Protein AF-A0A2X3J153-F1 (afdb_monomer_lite)

Organism: NCBI:txid158822

pLDDT: mean 70.47, std 13.78, range [22.75, 92.62]

Structure (mmCIF, N/CA/C/O backbone):
data_AF-A0A2X3J153-F1
#
_entry.id   AF-A0A2X3J153-F1
#
loop_
_atom_site.group_PDB
_atom_site.id
_atom_site.type_symbol
_atom_site.label_atom_id
_atom_site.label_alt_id
_atom_site.label_comp_id
_atom_site.label_asym_id
_atom_site.label_entity_id
_atom_site.label_seq_id
_atom_site.pdbx_PDB_ins_code
_atom_site.Cartn_x
_atom_site.Cartn_y
_atom_site.Cartn_z
_atom_site.occupancy
_atom_site.B_iso_or_equiv
_atom_site.auth_seq_id
_atom_site.auth_comp_id
_atom_site.auth_asym_id
_atom_site.auth_atom_id
_atom_site.pdbx_PDB_model_num
ATOM 1 N N . MET A 1 1 ? -9.099 60.347 -32.717 1.00 53.97 1 MET A N 1
ATOM 2 C CA . MET A 1 1 ? -8.992 59.666 -31.404 1.00 53.97 1 MET A CA 1
ATOM 3 C C . MET A 1 1 ? -9.863 58.392 -31.302 1.00 53.97 1 MET A C 1
ATOM 5 O O . MET A 1 1 ? -10.419 58.123 -30.252 1.00 53.97 1 MET A O 1
ATOM 9 N N . LYS A 1 2 ? -10.014 57.592 -32.377 1.00 58.28 2 LYS A N 1
ATOM 10 C CA . LYS A 1 2 ? -10.799 56.326 -32.373 1.00 58.28 2 LYS A CA 1
ATOM 11 C C . LYS A 1 2 ? -9.960 55.080 -32.701 1.00 58.28 2 LYS A C 1
ATOM 13 O O . LYS A 1 2 ? -10.281 53.995 -32.240 1.00 58.28 2 LYS A O 1
ATOM 18 N N . ILE A 1 3 ? -8.868 55.251 -33.446 1.00 57.69 3 ILE A N 1
ATOM 19 C CA . ILE A 1 3 ? -7.961 54.175 -33.882 1.00 57.69 3 ILE A CA 1
ATOM 20 C C . ILE A 1 3 ? -7.131 53.613 -32.716 1.00 57.69 3 ILE A C 1
ATOM 22 O O . ILE A 1 3 ? -7.162 52.416 -32.473 1.00 57.69 3 ILE A O 1
ATOM 26 N N . TRP A 1 4 ? -6.553 54.481 -31.880 1.00 58.75 4 TRP A N 1
ATOM 27 C CA . TRP A 1 4 ? -5.766 54.074 -30.706 1.00 58.75 4 TRP A CA 1
ATOM 28 C C . TRP A 1 4 ? -6.542 53.236 -29.668 1.00 58.75 4 TRP A C 1
ATOM 30 O O . TRP A 1 4 ? -5.961 52.388 -29.005 1.00 58.75 4 TRP A O 1
ATOM 40 N N . GLN A 1 5 ? -7.860 53.428 -29.533 1.00 60.28 5 GLN A N 1
ATOM 41 C CA . GLN A 1 5 ? -8.704 52.636 -28.622 1.00 60.28 5 GLN A CA 1
ATOM 42 C C . GLN A 1 5 ? -8.924 51.200 -29.124 1.00 60.28 5 GLN A C 1
ATOM 44 O O . GLN A 1 5 ? -8.939 50.262 -28.332 1.00 60.28 5 GLN A O 1
ATOM 49 N N . GLN A 1 6 ? -9.057 51.015 -30.439 1.00 64.31 6 GLN A N 1
ATOM 50 C CA . GLN A 1 6 ? -9.267 49.699 -31.052 1.00 64.31 6 GLN A CA 1
ATOM 51 C C . GLN A 1 6 ? -8.027 48.806 -30.924 1.00 64.31 6 GLN A C 1
ATOM 53 O O . GLN A 1 6 ? -8.152 47.611 -30.650 1.00 64.31 6 GLN A O 1
ATOM 58 N N . ASP A 1 7 ? -6.835 49.388 -31.055 1.00 68.75 7 ASP A N 1
ATOM 59 C CA . ASP A 1 7 ? -5.576 48.649 -30.933 1.00 68.75 7 ASP A CA 1
ATOM 60 C C . ASP A 1 7 ? -5.304 48.211 -29.490 1.00 68.75 7 ASP A C 1
ATOM 62 O O . ASP A 1 7 ? -4.897 47.073 -29.253 1.00 68.75 7 ASP A O 1
ATOM 66 N N . VAL A 1 8 ? -5.638 49.055 -28.507 1.00 70.94 8 VAL A N 1
ATOM 67 C CA . VAL A 1 8 ? -5.540 48.708 -27.081 1.00 70.94 8 VAL A CA 1
ATOM 68 C C . VAL A 1 8 ? -6.520 47.586 -26.715 1.00 70.94 8 VAL A C 1
ATOM 70 O O . VAL A 1 8 ? -6.134 46.638 -26.033 1.00 70.94 8 VAL A O 1
ATOM 73 N N . ILE A 1 9 ? -7.761 47.621 -27.216 1.00 71.50 9 ILE A N 1
ATOM 74 C CA . ILE A 1 9 ? -8.751 46.554 -26.978 1.00 71.50 9 ILE A CA 1
ATOM 75 C C . ILE A 1 9 ? -8.294 45.225 -27.597 1.00 71.50 9 ILE A C 1
ATOM 77 O O . ILE A 1 9 ? -8.367 44.185 -26.936 1.00 71.50 9 ILE A O 1
ATOM 81 N N . LYS A 1 10 ? -7.776 45.242 -28.834 1.00 70.00 10 LYS A N 1
ATOM 82 C CA . LYS A 1 10 ? -7.218 44.044 -29.487 1.00 70.00 10 LYS A CA 1
ATOM 83 C C . LYS A 1 10 ? -6.023 43.486 -28.721 1.00 70.00 10 LYS A C 1
ATOM 85 O O . LYS A 1 10 ? -5.946 42.272 -28.538 1.00 70.00 10 LYS A O 1
ATOM 90 N N . LEU A 1 11 ? -5.135 44.355 -28.237 1.00 67.81 11 LEU A N 1
ATOM 91 C CA . LEU A 1 11 ? -3.981 43.962 -27.435 1.00 67.81 11 LEU A CA 1
ATOM 92 C C . LEU A 1 11 ? -4.422 43.315 -26.116 1.00 67.81 11 LEU A C 1
ATOM 94 O O . LEU A 1 11 ? -3.970 42.220 -25.797 1.00 67.81 11 LEU A O 1
ATOM 98 N N . ILE A 1 12 ? -5.367 43.920 -25.391 1.00 68.31 12 ILE A N 1
ATOM 99 C CA . ILE A 1 12 ? -5.912 43.363 -24.142 1.00 68.31 12 ILE A CA 1
ATOM 100 C C . ILE A 1 12 ? -6.578 42.003 -24.393 1.00 68.31 12 ILE A C 1
ATOM 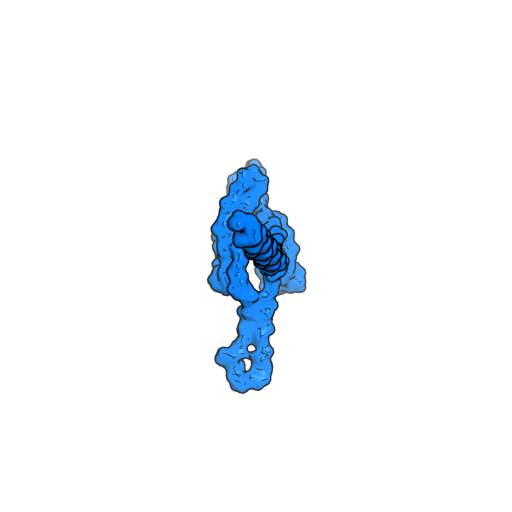102 O O . ILE A 1 12 ? -6.363 41.055 -23.636 1.00 68.31 12 ILE A O 1
ATOM 106 N N . TYR A 1 13 ? -7.360 41.876 -25.466 1.00 69.75 13 TYR A N 1
ATOM 107 C CA . TYR A 1 13 ? -8.052 40.635 -25.811 1.00 69.75 13 TYR A CA 1
ATOM 108 C C . TYR A 1 13 ? -7.076 39.516 -26.211 1.00 69.75 13 TYR A C 1
ATOM 110 O O . TYR A 1 13 ? -7.240 38.365 -25.798 1.00 69.75 13 TYR A O 1
ATOM 118 N N . PHE A 1 14 ? -6.019 39.851 -26.954 1.00 71.56 14 PHE A N 1
ATOM 119 C CA . PHE A 1 14 ? -4.962 38.916 -27.339 1.00 71.56 14 PHE A CA 1
ATOM 120 C C . PHE A 1 14 ? -4.134 38.459 -26.131 1.00 71.56 14 PHE A C 1
ATOM 122 O O . PHE A 1 14 ? -3.872 37.265 -25.980 1.00 71.56 14 PHE A O 1
ATOM 129 N N . THR A 1 15 ? -3.800 39.377 -25.222 1.00 68.94 15 THR A N 1
ATOM 130 C CA . THR A 1 15 ? -3.093 39.066 -23.972 1.00 68.94 15 THR A CA 1
ATOM 131 C C . THR A 1 15 ? -3.948 38.191 -23.051 1.00 68.94 15 THR A C 1
ATOM 133 O O . THR A 1 15 ? -3.458 37.189 -22.536 1.00 68.94 15 THR A O 1
ATOM 136 N N . ARG A 1 16 ? -5.254 38.471 -22.923 1.00 74.62 16 ARG A N 1
ATOM 137 C CA . ARG A 1 16 ? -6.197 37.627 -22.166 1.00 74.62 16 ARG A CA 1
ATOM 138 C C . ARG A 1 16 ? -6.330 36.217 -22.742 1.00 74.62 16 ARG A C 1
ATOM 140 O O . ARG A 1 16 ? -6.313 35.256 -21.979 1.00 74.62 16 ARG A O 1
ATOM 147 N N . LYS A 1 17 ? -6.408 36.074 -24.071 1.00 75.38 17 LYS A N 1
ATOM 148 C CA . LYS A 1 17 ? -6.443 34.759 -24.736 1.00 75.38 17 LYS A CA 1
ATOM 149 C C . LYS A 1 17 ? -5.170 33.950 -24.492 1.00 75.38 17 LYS A C 1
ATOM 151 O O . LYS A 1 17 ? -5.261 32.757 -24.226 1.00 75.38 17 LYS A O 1
ATOM 156 N N . LYS A 1 18 ? -4.000 34.593 -24.543 1.00 77.06 18 LYS A N 1
ATOM 157 C CA . LYS A 1 18 ? -2.715 33.938 -24.254 1.00 77.06 18 LYS A CA 1
ATOM 158 C C . LYS A 1 18 ? -2.607 33.480 -22.802 1.00 77.06 18 LYS A C 1
ATOM 160 O O . LYS A 1 18 ? -2.158 32.365 -22.562 1.00 77.06 18 LYS A O 1
ATOM 165 N N . ILE A 1 19 ? -3.054 34.305 -21.853 1.00 81.38 19 ILE A N 1
ATOM 166 C CA . ILE A 1 19 ? -3.085 33.941 -20.429 1.00 81.38 19 ILE A CA 1
ATOM 167 C C . ILE A 1 19 ? -4.034 32.759 -20.198 1.00 81.38 19 ILE A C 1
ATOM 169 O O . ILE A 1 19 ? -3.659 31.809 -19.520 1.00 81.38 19 ILE A O 1
ATOM 173 N N . ALA A 1 20 ? -5.224 32.773 -20.808 1.00 82.31 20 ALA A N 1
ATOM 174 C CA . ALA A 1 20 ? -6.187 31.679 -20.688 1.00 82.31 20 ALA A CA 1
ATOM 175 C C . ALA A 1 20 ? -5.651 30.359 -21.272 1.00 82.31 20 ALA A C 1
ATOM 177 O O . ALA A 1 20 ? -5.766 29.320 -20.632 1.00 82.31 20 ALA A O 1
ATOM 178 N N . LEU A 1 21 ? -5.017 30.404 -22.451 1.00 83.00 21 LEU A N 1
ATOM 179 C CA . LEU A 1 21 ? -4.371 29.239 -23.069 1.00 83.00 21 LEU A CA 1
ATOM 180 C C . LEU A 1 21 ? -3.215 28.700 -22.218 1.00 83.00 21 LEU A C 1
ATOM 182 O O . LEU A 1 21 ? -3.111 27.492 -22.036 1.00 83.00 21 LEU A O 1
ATOM 186 N N . SER A 1 22 ? -2.381 29.589 -21.671 1.00 83.50 22 SER A N 1
ATOM 187 C CA . SER A 1 22 ? -1.287 29.224 -20.764 1.00 83.50 22 SER A CA 1
ATOM 188 C C . SER A 1 22 ? -1.811 28.526 -19.506 1.00 83.50 22 SER A C 1
ATOM 190 O O . SER A 1 22 ? -1.366 27.429 -19.178 1.00 83.50 22 SER A O 1
ATOM 192 N N . ALA A 1 23 ? -2.823 29.100 -18.847 1.00 83.44 23 ALA A N 1
ATOM 193 C CA . ALA A 1 23 ? -3.436 28.513 -17.657 1.00 83.44 23 ALA A CA 1
ATOM 194 C C . ALA A 1 23 ? -4.065 27.135 -17.935 1.00 83.44 23 ALA A C 1
ATOM 196 O O . ALA A 1 23 ? -3.922 26.219 -17.125 1.00 83.44 23 ALA A O 1
ATOM 197 N N . LEU A 1 24 ? -4.709 26.962 -19.096 1.00 84.38 24 LEU A N 1
ATOM 198 C CA . LEU A 1 24 ? -5.270 25.673 -19.509 1.00 84.38 24 LEU A CA 1
ATOM 199 C C . LEU A 1 24 ? -4.176 24.616 -19.727 1.00 84.38 24 LEU A C 1
ATOM 201 O O . LEU A 1 24 ? -4.355 23.457 -19.361 1.00 84.38 24 LEU A O 1
ATOM 205 N N . LEU A 1 25 ? -3.036 25.023 -20.297 1.00 83.94 25 LEU A N 1
ATOM 206 C CA . LEU A 1 25 ? -1.894 24.141 -20.531 1.00 83.94 25 LEU A CA 1
ATOM 207 C C . LEU A 1 25 ? -1.247 23.695 -19.210 1.00 83.94 25 LEU A C 1
ATOM 209 O O . LEU A 1 25 ? -0.909 22.525 -19.070 1.00 83.94 25 LEU A O 1
ATOM 213 N N . PHE A 1 26 ? -1.137 24.590 -18.222 1.00 79.75 26 PHE A N 1
ATOM 214 C CA . PHE A 1 26 ? -0.629 24.245 -16.888 1.00 79.75 26 PHE A CA 1
ATOM 215 C C . PHE A 1 26 ? -1.541 23.261 -16.142 1.00 79.75 26 PHE A C 1
ATOM 217 O O . PHE A 1 26 ? -1.044 22.328 -15.513 1.00 79.75 26 PHE A O 1
ATOM 224 N N . LEU A 1 27 ? -2.866 23.407 -16.254 1.00 81.38 27 LEU A N 1
ATOM 225 C CA . LEU A 1 27 ? -3.829 22.472 -15.656 1.00 81.38 27 LEU A CA 1
ATOM 226 C C . LEU A 1 27 ? -3.768 21.066 -16.276 1.00 81.38 27 LEU A C 1
ATOM 228 O O . LEU A 1 27 ? -4.064 20.086 -15.597 1.00 81.38 27 LEU A O 1
ATOM 232 N N . ALA A 1 28 ? -3.355 20.946 -17.540 1.00 78.00 28 ALA A N 1
ATOM 233 C CA . ALA A 1 28 ? -3.227 19.656 -18.217 1.00 78.00 28 ALA A CA 1
ATOM 234 C C . ALA A 1 28 ? -2.007 18.833 -17.758 1.00 78.00 28 ALA A C 1
ATOM 236 O O . ALA A 1 28 ? -1.952 17.634 -18.023 1.00 78.00 28 ALA A O 1
ATOM 237 N N . ILE A 1 29 ? -1.037 19.459 -17.081 1.00 80.44 29 ILE A N 1
ATOM 238 C CA . ILE A 1 29 ? 0.221 18.820 -16.654 1.00 80.44 29 ILE A CA 1
ATOM 239 C C . ILE A 1 29 ? 0.146 18.357 -15.188 1.00 80.44 29 ILE A C 1
ATOM 241 O O . ILE A 1 29 ? 1.075 17.721 -14.693 1.00 80.44 29 ILE A O 1
ATOM 245 N N . VAL A 1 30 ? -0.952 18.632 -14.474 1.00 74.50 30 VAL A N 1
ATOM 246 C CA . VAL A 1 30 ? -1.056 18.254 -13.060 1.00 74.50 30 VAL A CA 1
ATOM 247 C C . VAL A 1 30 ? -1.022 16.723 -12.940 1.00 74.50 30 VAL A C 1
ATOM 249 O O . VAL A 1 30 ? -1.878 16.044 -13.519 1.00 74.50 30 VAL A O 1
ATOM 252 N N . PRO A 1 31 ? -0.043 16.153 -12.214 1.00 72.19 31 PRO A N 1
ATOM 253 C CA . PRO A 1 31 ? 0.036 14.714 -12.027 1.00 72.19 31 PRO A CA 1
ATOM 254 C C . PRO A 1 31 ? -1.208 14.224 -11.282 1.00 72.19 31 PRO A C 1
ATOM 256 O O . PRO A 1 31 ? -1.627 14.810 -10.284 1.00 72.19 31 PRO A O 1
ATOM 259 N N . LYS A 1 32 ? -1.801 13.128 -11.763 1.00 66.69 32 LYS A N 1
ATOM 260 C CA . LYS A 1 32 ? -2.869 12.437 -11.037 1.00 66.69 32 LYS A CA 1
ATOM 261 C C . LYS A 1 32 ? -2.235 11.676 -9.875 1.00 66.69 32 LYS A C 1
ATOM 263 O O . LYS A 1 32 ? -1.436 10.771 -10.105 1.00 66.69 32 LYS A O 1
ATOM 268 N N . ALA A 1 33 ? -2.576 12.046 -8.644 1.00 64.31 33 ALA A N 1
ATOM 269 C CA . ALA A 1 33 ? -2.256 11.236 -7.478 1.00 64.31 33 ALA A CA 1
ATOM 270 C C . ALA A 1 33 ? -3.225 10.045 -7.444 1.00 64.31 33 ALA A C 1
ATOM 272 O O . ALA A 1 33 ? -4.418 10.221 -7.200 1.00 64.31 33 ALA A O 1
ATOM 273 N N . ASN A 1 34 ? -2.725 8.845 -7.741 1.00 65.00 34 ASN A N 1
ATOM 274 C CA . ASN A 1 34 ? -3.463 7.611 -7.491 1.00 65.00 34 ASN A CA 1
ATOM 275 C C . ASN A 1 34 ? -3.212 7.210 -6.035 1.00 65.00 34 ASN A C 1
ATOM 277 O O . ASN A 1 34 ? -2.059 7.087 -5.621 1.00 65.00 34 ASN A O 1
ATOM 281 N N . SER A 1 35 ? -4.286 7.038 -5.269 1.00 65.38 35 SER A N 1
ATOM 282 C CA . SER A 1 35 ? -4.235 6.477 -3.921 1.00 65.38 35 SER A CA 1
ATOM 283 C C . SER A 1 35 ? -4.747 5.044 -3.986 1.00 65.38 35 SER A C 1
ATOM 285 O O . SER A 1 35 ? -5.804 4.788 -4.565 1.00 65.38 35 SER A O 1
ATOM 287 N N . ALA A 1 36 ? -3.971 4.117 -3.434 1.00 69.50 36 ALA A N 1
ATOM 288 C CA . ALA A 1 36 ? -4.377 2.735 -3.255 1.00 69.50 36 ALA A CA 1
ATOM 289 C C . ALA A 1 36 ? -4.957 2.572 -1.849 1.00 69.50 36 ALA A C 1
ATOM 291 O O . ALA A 1 36 ? -4.349 3.008 -0.874 1.00 69.50 36 ALA A O 1
ATOM 292 N N . THR A 1 37 ? -6.121 1.936 -1.745 1.00 69.94 37 THR A N 1
ATOM 293 C CA . THR A 1 37 ? -6.754 1.626 -0.458 1.00 69.94 37 THR A CA 1
ATOM 294 C C . THR A 1 37 ? -6.552 0.152 -0.142 1.00 69.94 37 THR A C 1
ATOM 296 O O . THR A 1 37 ? -6.786 -0.700 -0.999 1.00 69.94 37 THR A O 1
ATOM 299 N N . VAL A 1 38 ? -6.109 -0.138 1.081 1.00 74.75 38 VAL A N 1
A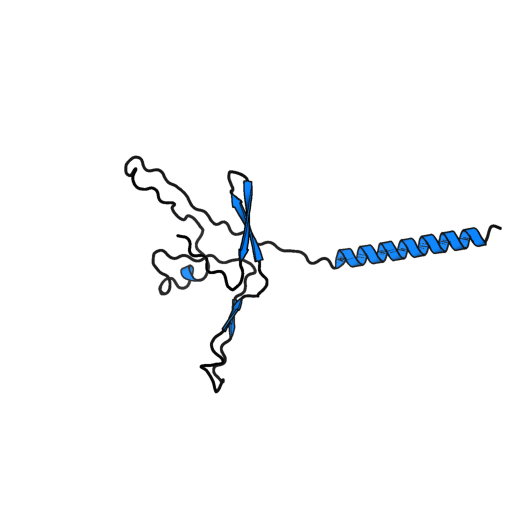TOM 300 C CA . VAL A 1 38 ? -5.976 -1.496 1.615 1.00 74.75 38 VAL A CA 1
ATOM 301 C C . VAL A 1 38 ? -6.718 -1.544 2.942 1.00 74.75 38 VAL A C 1
ATOM 303 O O . VAL A 1 38 ? -6.441 -0.739 3.829 1.00 74.75 38 VAL A O 1
ATOM 306 N N . ASP A 1 39 ? -7.652 -2.482 3.068 1.00 76.12 39 ASP A N 1
ATOM 307 C CA . ASP A 1 39 ? -8.430 -2.661 4.291 1.00 76.12 39 ASP A CA 1
ATOM 308 C C . ASP A 1 39 ? -7.636 -3.518 5.284 1.00 76.12 39 ASP A C 1
ATOM 310 O O . ASP A 1 39 ? -7.422 -4.711 5.062 1.00 76.12 39 ASP A O 1
ATOM 314 N N . VAL A 1 40 ? -7.195 -2.901 6.382 1.00 79.38 40 VAL A N 1
ATOM 315 C CA . VAL A 1 40 ? -6.574 -3.583 7.526 1.00 79.38 40 VAL A CA 1
ATOM 316 C C . VAL A 1 40 ? -7.607 -3.640 8.641 1.00 79.38 40 VAL A C 1
ATOM 318 O O . VAL A 1 40 ? -8.054 -2.601 9.129 1.00 79.38 40 VAL A O 1
ATOM 321 N N . THR A 1 41 ? -8.025 -4.845 9.020 1.00 78.75 41 THR A N 1
ATOM 322 C CA . THR A 1 41 ? -9.156 -5.047 9.928 1.00 78.75 41 THR A CA 1
ATOM 323 C C . THR A 1 41 ? -8.785 -5.931 11.107 1.00 78.75 41 THR A C 1
ATOM 325 O O . THR A 1 41 ? -8.071 -6.930 10.990 1.00 78.75 41 THR A O 1
ATOM 328 N N . THR A 1 42 ? -9.321 -5.572 12.267 1.00 79.25 42 THR A N 1
ATOM 329 C CA . THR A 1 42 ? -9.265 -6.385 13.477 1.00 79.25 42 THR A CA 1
ATOM 330 C C . THR A 1 42 ? -10.648 -6.425 14.115 1.00 79.25 42 THR A C 1
ATOM 332 O O . THR A 1 42 ? -11.447 -5.495 13.974 1.00 79.25 42 THR A O 1
ATOM 335 N N . GLU A 1 43 ? -10.959 -7.520 14.798 1.00 79.44 43 GLU A N 1
ATOM 336 C CA . GLU A 1 43 ? -12.222 -7.696 15.505 1.00 79.44 43 GLU A CA 1
ATOM 337 C C . GLU A 1 43 ? -11.963 -8.049 16.969 1.00 79.44 43 GLU A C 1
ATOM 339 O O . GLU A 1 43 ? -11.145 -8.910 17.287 1.00 79.44 43 GLU A O 1
ATOM 344 N N . PHE A 1 44 ? -12.680 -7.386 17.874 1.00 81.00 44 PHE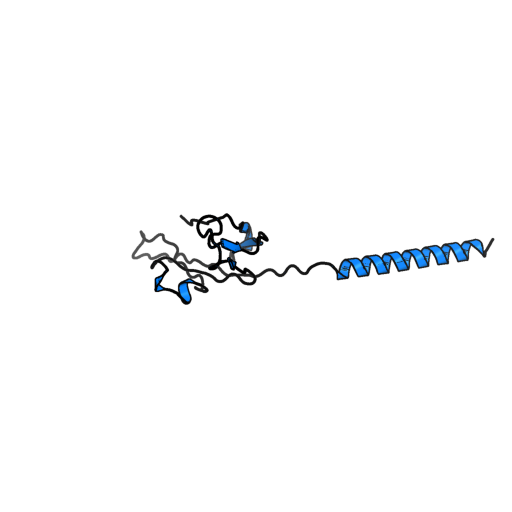 A N 1
ATOM 345 C CA . PHE A 1 44 ? -12.727 -7.774 19.277 1.00 81.00 44 PHE A CA 1
ATOM 346 C C . PHE A 1 44 ? -13.982 -8.605 19.528 1.00 81.00 44 PHE A C 1
ATOM 348 O O . PHE A 1 44 ? -15.098 -8.088 19.442 1.00 81.00 44 PHE A O 1
ATOM 355 N N . ILE A 1 45 ? -13.797 -9.881 19.859 1.00 76.38 45 ILE A N 1
ATOM 356 C CA . ILE A 1 45 ? -14.897 -10.804 20.144 1.00 76.38 45 ILE A CA 1
ATOM 357 C C . ILE A 1 45 ? -14.939 -11.039 21.653 1.00 76.38 45 ILE A C 1
ATOM 359 O O . ILE A 1 45 ? -14.148 -11.813 22.192 1.00 76.38 45 ILE A O 1
ATOM 363 N N . ALA A 1 46 ? -15.867 -10.365 22.333 1.00 75.81 46 ALA A N 1
ATOM 364 C CA . ALA A 1 46 ? -16.106 -10.584 23.754 1.00 75.81 46 ALA A CA 1
ATOM 365 C C . ALA A 1 46 ? -16.745 -11.964 23.971 1.00 75.81 46 ALA A C 1
ATOM 367 O O . ALA A 1 46 ? -17.851 -12.223 23.496 1.00 75.81 46 ALA A O 1
ATOM 368 N N . ASP A 1 47 ? -16.067 -12.833 24.717 1.00 79.06 47 ASP A N 1
ATOM 369 C CA . ASP A 1 47 ? -16.580 -14.149 25.092 1.00 79.06 47 ASP A CA 1
ATOM 370 C C . ASP A 1 47 ? -16.886 -14.176 26.595 1.00 79.06 47 ASP A C 1
ATOM 372 O O . ASP A 1 47 ? -15.989 -14.111 27.434 1.00 79.06 47 ASP A O 1
ATOM 376 N N . LEU A 1 48 ? -18.171 -14.291 26.945 1.00 81.25 48 LEU A N 1
ATOM 377 C CA . LEU A 1 48 ? -18.619 -14.368 28.340 1.00 81.25 48 LEU A CA 1
ATOM 378 C C . LEU A 1 48 ? -18.141 -15.645 29.047 1.00 81.25 48 LEU A C 1
ATOM 380 O O . LEU A 1 48 ? -18.069 -15.662 30.275 1.00 81.25 48 LEU A O 1
ATOM 384 N N . GLN A 1 49 ? -17.809 -16.704 28.300 1.00 86.25 49 GLN A N 1
ATOM 385 C CA . GLN A 1 49 ? -17.210 -17.918 28.858 1.00 86.25 49 GLN A CA 1
ATOM 386 C C . GLN A 1 49 ? -15.695 -17.788 29.041 1.00 86.25 49 GLN A C 1
ATOM 388 O O . GLN A 1 49 ? -15.106 -18.526 29.831 1.00 86.25 49 GLN A O 1
ATOM 393 N N . GLN A 1 50 ? -15.065 -16.830 28.358 1.00 82.12 50 GLN A N 1
ATOM 394 C CA . GLN A 1 50 ? -13.640 -16.527 28.469 1.00 82.12 50 GLN A CA 1
ATOM 395 C C . GLN A 1 50 ? -13.424 -15.025 28.715 1.00 82.12 50 GLN A C 1
ATOM 397 O O . GLN A 1 50 ? -12.770 -14.360 27.916 1.00 82.12 50 GLN A O 1
ATOM 402 N N . PRO A 1 51 ? -13.902 -14.468 29.846 1.00 78.88 51 PRO A N 1
ATOM 403 C CA . PRO A 1 51 ? -13.846 -13.026 30.116 1.00 78.88 51 PRO A CA 1
ATOM 404 C C . PRO A 1 51 ? -12.417 -12.475 30.258 1.00 78.88 51 PRO A C 1
ATOM 406 O O . PRO A 1 51 ? -12.210 -11.268 30.272 1.00 78.88 51 PRO A O 1
ATOM 409 N N . GLN A 1 52 ? -11.424 -13.359 30.377 1.00 83.94 52 GLN A N 1
ATOM 410 C CA . GLN A 1 52 ? -10.000 -13.014 30.401 1.00 83.94 52 GLN A CA 1
ATOM 411 C C . GLN A 1 52 ? -9.418 -12.816 28.987 1.00 83.94 52 GLN A C 1
ATOM 413 O O . GLN A 1 52 ? -8.293 -12.344 28.841 1.00 83.94 52 GLN A O 1
ATOM 418 N N . LYS A 1 53 ? -10.149 -13.207 27.935 1.00 78.31 53 LYS A N 1
ATOM 419 C CA . LYS A 1 53 ? -9.691 -13.161 26.545 1.00 78.31 53 LYS A CA 1
ATOM 420 C C . LYS A 1 53 ? -9.942 -11.774 25.955 1.00 78.31 53 LYS A C 1
ATOM 422 O O . LYS A 1 53 ? -10.894 -11.558 25.215 1.00 78.31 53 LYS A O 1
ATOM 427 N N . ASN A 1 54 ? -9.047 -10.847 26.281 1.00 76.25 54 ASN A N 1
ATOM 428 C CA . ASN A 1 54 ? -9.105 -9.454 25.839 1.00 76.25 54 ASN A CA 1
ATOM 429 C C . ASN A 1 54 ? -8.178 -9.185 24.644 1.00 76.25 54 ASN A C 1
ATOM 431 O O . ASN A 1 54 ? -7.381 -8.252 24.674 1.00 76.25 54 ASN A O 1
ATOM 435 N N . ASN A 1 55 ? -8.272 -10.008 23.597 1.00 77.00 55 ASN A N 1
ATOM 436 C CA . ASN A 1 55 ? -7.381 -9.912 22.441 1.00 77.00 55 ASN A CA 1
ATOM 437 C C . ASN A 1 55 ? -8.165 -9.545 21.180 1.00 77.00 55 ASN A C 1
ATOM 439 O O . ASN A 1 55 ? -9.243 -10.084 20.930 1.00 77.00 55 ASN A O 1
ATOM 443 N N . PHE A 1 56 ? -7.588 -8.669 20.361 1.00 80.25 56 PHE A N 1
ATOM 444 C CA . PHE A 1 56 ? -8.076 -8.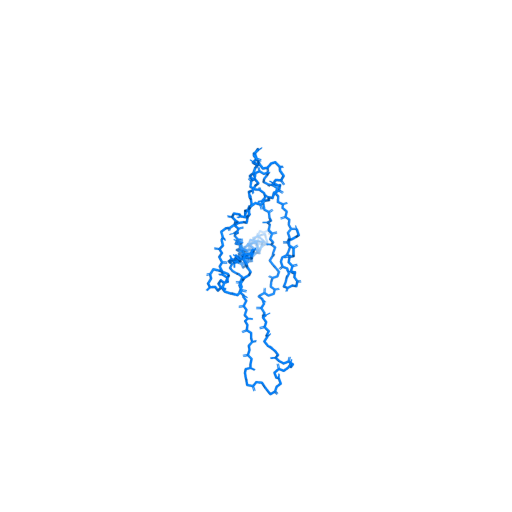417 19.010 1.00 80.25 56 PHE A CA 1
ATOM 445 C C . PHE A 1 56 ? -7.662 -9.571 18.093 1.00 80.25 56 PHE A C 1
ATOM 447 O O . PHE A 1 56 ? -6.504 -9.988 18.082 1.00 80.25 56 PHE A O 1
ATOM 454 N N . VAL A 1 57 ? -8.614 -10.091 17.323 1.00 80.81 57 VAL A N 1
ATOM 455 C CA . VAL A 1 57 ? -8.372 -11.081 16.276 1.00 80.81 57 VAL A CA 1
ATOM 456 C C . VAL A 1 57 ? -8.131 -10.330 14.977 1.00 80.81 57 VAL A C 1
ATOM 458 O O . VAL A 1 57 ? -8.958 -9.523 14.553 1.00 80.81 57 VAL A O 1
ATOM 461 N N . ASN A 1 58 ? -6.991 -10.579 14.342 1.00 77.12 58 ASN A N 1
ATOM 462 C CA . ASN A 1 58 ? -6.719 -10.039 13.021 1.00 77.12 58 ASN A CA 1
ATOM 463 C C . ASN A 1 58 ? -7.661 -10.682 11.990 1.00 77.12 58 ASN A C 1
ATOM 465 O O . ASN A 1 58 ? -7.690 -11.904 11.855 1.00 77.12 58 ASN A O 1
ATOM 469 N N . THR A 1 59 ? -8.417 -9.857 11.270 1.00 80.81 59 THR A N 1
ATOM 470 C CA . THR A 1 59 ? -9.319 -10.279 10.187 1.00 80.81 59 THR A CA 1
ATOM 471 C C . THR A 1 59 ? -8.880 -9.734 8.827 1.00 80.81 59 THR A C 1
ATOM 473 O O . THR A 1 59 ? -9.596 -9.889 7.840 1.00 80.81 59 THR A O 1
ATOM 476 N N . THR A 1 60 ? -7.698 -9.115 8.770 1.00 83.12 60 THR A N 1
ATOM 477 C CA . THR A 1 60 ? -7.114 -8.545 7.558 1.00 83.12 60 THR A CA 1
ATOM 478 C C . THR A 1 60 ? -6.925 -9.639 6.503 1.00 83.12 60 THR A C 1
ATOM 480 O O . THR A 1 60 ? -6.304 -10.665 6.802 1.00 83.12 60 THR A O 1
ATOM 483 N N . PRO A 1 61 ? -7.408 -9.448 5.262 1.00 81.56 61 PRO A N 1
ATOM 484 C CA . PRO A 1 61 ? -7.169 -10.392 4.178 1.00 81.56 61 PRO A CA 1
ATOM 485 C C . PRO A 1 61 ? -5.668 -10.586 3.919 1.00 81.56 61 PRO A C 1
ATOM 487 O O . PRO A 1 61 ? -4.963 -9.659 3.515 1.00 81.56 61 PRO A O 1
ATOM 490 N N . VAL A 1 62 ? -5.170 -11.805 4.138 1.00 82.44 62 VAL A N 1
ATOM 491 C CA . VAL A 1 62 ? -3.752 -12.135 3.935 1.00 82.44 62 VAL A CA 1
ATOM 492 C C . VAL A 1 62 ? -3.432 -12.135 2.437 1.00 82.44 62 VAL A C 1
ATOM 494 O O . VAL A 1 62 ? -4.166 -12.713 1.634 1.00 82.44 62 VAL A O 1
ATOM 497 N N . SER A 1 63 ? -2.342 -11.478 2.042 1.00 85.44 63 SER A N 1
ATOM 498 C CA . SER A 1 63 ? -1.892 -11.390 0.644 1.00 85.44 63 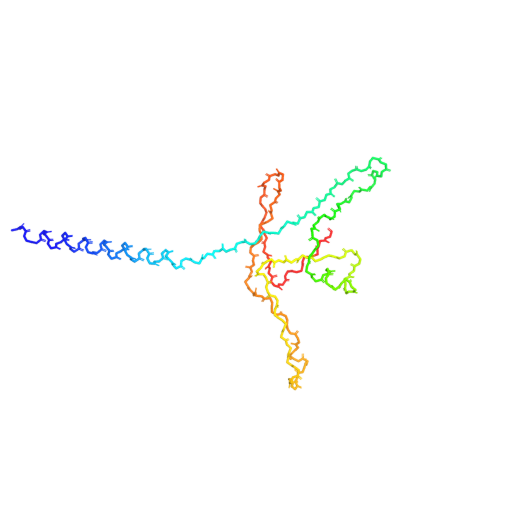SER A CA 1
ATOM 499 C C . SER A 1 63 ? -0.374 -11.193 0.546 1.00 85.44 63 SER A C 1
ATOM 501 O O . SER A 1 63 ? 0.294 -10.893 1.531 1.00 85.44 63 SER A O 1
ATOM 503 N N . GLY A 1 64 ? 0.216 -11.360 -0.639 1.00 83.88 64 GLY A N 1
ATOM 504 C CA . GLY A 1 64 ? 1.655 -11.156 -0.836 1.00 83.88 64 GLY A CA 1
ATOM 505 C C . GLY A 1 64 ? 2.521 -12.291 -0.271 1.00 83.88 64 GLY A C 1
ATOM 506 O O . GLY A 1 64 ? 2.155 -13.459 -0.347 1.00 83.88 64 GLY A O 1
ATOM 507 N N . PHE A 1 65 ? 3.690 -11.946 0.278 1.00 84.62 65 PHE A N 1
ATOM 508 C CA . PHE A 1 65 ? 4.787 -12.887 0.544 1.00 84.62 65 PHE A CA 1
ATOM 509 C C . PHE A 1 65 ? 4.407 -14.123 1.378 1.00 84.62 65 PHE A C 1
ATOM 511 O O . PHE A 1 65 ? 4.719 -15.240 0.977 1.00 84.62 65 PHE A O 1
ATOM 518 N N . CYS A 1 66 ? 3.721 -13.955 2.507 1.00 84.81 66 CYS A N 1
ATOM 519 C CA . CYS A 1 66 ? 3.379 -15.065 3.395 1.00 84.81 66 CYS A CA 1
ATOM 520 C C . CYS A 1 66 ? 2.275 -15.977 2.849 1.00 84.81 66 CYS A C 1
ATOM 522 O O . CYS A 1 66 ? 2.126 -17.081 3.360 1.00 84.81 66 CYS A O 1
ATOM 524 N N . VAL A 1 67 ? 1.533 -15.567 1.811 1.00 87.38 67 VAL A N 1
ATOM 525 C CA . VAL A 1 67 ? 0.600 -16.467 1.106 1.00 87.38 67 VAL A CA 1
ATOM 526 C C . VAL A 1 67 ? 1.369 -17.428 0.206 1.00 87.38 67 VAL A C 1
ATOM 528 O O . VAL A 1 67 ? 1.115 -18.630 0.227 1.00 87.38 67 VAL A O 1
ATOM 531 N N . ASP A 1 68 ? 2.335 -16.904 -0.548 1.00 86.69 68 ASP A N 1
ATOM 532 C CA . ASP A 1 68 ? 3.088 -17.686 -1.532 1.00 86.69 68 ASP A CA 1
ATOM 533 C C . ASP A 1 68 ? 4.225 -18.494 -0.890 1.00 86.69 68 ASP A C 1
ATOM 535 O O . ASP A 1 68 ? 4.596 -19.564 -1.375 1.00 86.69 68 ASP A O 1
ATOM 539 N N . PHE A 1 69 ? 4.778 -17.997 0.219 1.00 87.06 69 PHE A N 1
ATOM 540 C CA . PHE A 1 69 ? 5.965 -18.549 0.860 1.00 87.06 69 PHE A CA 1
ATOM 541 C C . PHE A 1 69 ? 5.788 -18.783 2.365 1.00 87.06 69 PHE A C 1
ATOM 543 O O . PHE A 1 69 ? 6.634 -18.408 3.178 1.00 87.06 69 PHE A O 1
ATOM 550 N N . LEU A 1 70 ? 4.697 -19.460 2.726 1.00 87.25 70 LEU A N 1
ATOM 551 C CA . LEU A 1 70 ? 4.293 -19.734 4.111 1.00 87.25 70 LEU A CA 1
ATOM 552 C C . LEU A 1 70 ? 5.419 -20.314 4.991 1.00 87.25 70 LEU A C 1
ATOM 554 O O . LEU A 1 70 ? 5.529 -19.969 6.161 1.00 87.25 70 LEU A O 1
ATOM 558 N N . THR A 1 71 ? 6.296 -21.154 4.427 1.00 92.62 71 THR A N 1
ATOM 559 C CA . THR A 1 71 ? 7.417 -21.801 5.139 1.00 92.62 71 THR A CA 1
ATOM 560 C C . THR A 1 71 ? 8.452 -20.814 5.695 1.00 92.62 71 THR A C 1
ATOM 562 O O . THR A 1 71 ? 9.209 -21.175 6.595 1.00 92.62 71 THR A O 1
ATOM 565 N N . PHE A 1 72 ? 8.525 -19.591 5.161 1.00 86.69 72 PHE A N 1
ATOM 566 C CA . PHE A 1 72 ? 9.456 -18.562 5.639 1.00 86.69 72 PHE A CA 1
ATOM 567 C C . PHE A 1 72 ? 8.823 -17.577 6.628 1.00 86.69 72 PHE A C 1
ATOM 569 O O . PHE A 1 72 ? 9.551 -16.749 7.171 1.00 86.69 72 PHE A O 1
ATOM 576 N N . CYS A 1 73 ? 7.514 -17.664 6.870 1.00 83.06 73 CYS A N 1
ATOM 577 C CA . CYS A 1 73 ? 6.814 -16.806 7.822 1.00 83.06 73 CYS A CA 1
ATOM 578 C C . CYS A 1 73 ? 6.578 -17.544 9.145 1.00 83.06 73 CYS A C 1
ATOM 580 O O . CYS A 1 73 ? 6.460 -18.773 9.183 1.00 83.06 73 CYS A O 1
ATOM 582 N N . ARG A 1 74 ? 6.520 -16.797 10.252 1.00 88.62 74 ARG A N 1
ATOM 583 C CA . ARG A 1 74 ? 6.107 -17.364 11.545 1.00 88.62 74 ARG A CA 1
ATOM 584 C C . ARG A 1 74 ? 4.605 -17.651 11.552 1.00 88.62 74 ARG A C 1
ATOM 586 O O . ARG A 1 74 ? 3.846 -17.061 10.792 1.00 88.62 74 ARG A O 1
ATOM 593 N N . SER A 1 75 ? 4.163 -18.542 12.439 1.00 82.31 75 SER A N 1
ATOM 594 C CA . SER A 1 75 ? 2.753 -18.953 12.529 1.00 82.31 75 SER A CA 1
ATOM 595 C C . SER A 1 75 ? 1.784 -17.811 12.872 1.00 82.31 75 SER A C 1
ATOM 597 O O . SER A 1 75 ? 0.592 -17.927 12.610 1.00 82.31 75 SER A O 1
ATOM 599 N N . ASP A 1 76 ? 2.282 -16.741 13.487 1.00 82.06 76 ASP A N 1
ATOM 600 C CA . ASP A 1 76 ? 1.564 -15.527 13.886 1.00 82.06 76 ASP A CA 1
ATOM 601 C C . ASP A 1 76 ? 1.854 -14.321 12.970 1.00 82.06 76 ASP A C 1
ATOM 603 O O . ASP A 1 76 ? 1.367 -13.217 13.214 1.00 82.06 76 ASP A O 1
ATOM 607 N N . GLU A 1 77 ? 2.625 -14.524 11.902 1.00 81.06 77 GLU A N 1
ATOM 608 C CA . GLU A 1 77 ? 3.006 -13.492 10.945 1.00 81.06 77 GLU A CA 1
ATOM 609 C C . GLU A 1 77 ? 2.121 -13.554 9.697 1.00 81.06 77 GLU A C 1
ATOM 611 O O . GLU A 1 77 ? 1.800 -14.622 9.174 1.00 81.06 77 GLU A O 1
ATOM 616 N N . PHE A 1 78 ? 1.738 -12.386 9.189 1.00 83.69 78 PHE A N 1
ATOM 617 C CA . PHE A 1 78 ? 0.991 -12.264 7.945 1.00 83.69 78 PHE A CA 1
ATOM 618 C C . PHE A 1 78 ? 1.554 -11.110 7.122 1.00 83.69 78 PHE A C 1
ATOM 620 O O . PHE A 1 78 ? 2.127 -10.160 7.654 1.00 83.69 78 PHE A O 1
ATOM 627 N N . SER A 1 79 ? 1.368 -11.187 5.810 1.00 83.50 79 SER A N 1
ATOM 628 C CA . SER A 1 79 ? 1.705 -10.103 4.898 1.00 83.50 79 SER A CA 1
ATOM 629 C C . SER A 1 79 ? 0.455 -9.575 4.212 1.00 83.50 79 SER A C 1
ATOM 631 O O . SER A 1 79 ? -0.561 -10.269 4.101 1.00 83.50 79 SER A O 1
ATOM 633 N N . ILE A 1 80 ? 0.566 -8.348 3.715 1.00 84.56 80 ILE A N 1
ATOM 634 C CA . ILE A 1 80 ? -0.410 -7.722 2.832 1.00 84.56 80 ILE A CA 1
ATOM 635 C C . ILE A 1 80 ? 0.311 -7.143 1.617 1.00 84.56 80 ILE A C 1
ATOM 637 O O . ILE A 1 80 ? 1.421 -6.618 1.727 1.00 84.56 80 ILE A O 1
ATOM 641 N N . LEU A 1 81 ? -0.310 -7.248 0.447 1.00 81.81 81 LEU A N 1
ATOM 642 C CA . LEU A 1 81 ? 0.192 -6.634 -0.773 1.00 81.81 81 LEU A CA 1
ATOM 643 C C . LEU A 1 81 ? -0.318 -5.196 -0.855 1.00 81.81 81 LEU A C 1
ATOM 645 O O . LEU A 1 81 ? -1.522 -4.961 -0.919 1.00 81.81 81 LEU A O 1
ATOM 649 N N . ILE A 1 82 ? 0.605 -4.236 -0.875 1.00 77.00 82 ILE A N 1
ATOM 650 C CA . ILE A 1 82 ? 0.278 -2.822 -1.059 1.00 77.00 82 ILE A CA 1
ATOM 651 C C . ILE A 1 82 ? 0.286 -2.512 -2.561 1.00 77.00 82 ILE A C 1
ATOM 653 O O . ILE A 1 82 ? 1.341 -2.637 -3.193 1.00 77.00 82 ILE A O 1
ATOM 657 N N . PRO A 1 83 ? -0.850 -2.109 -3.160 1.00 75.81 83 PRO A N 1
ATOM 658 C CA . PRO A 1 83 ? -0.882 -1.764 -4.572 1.00 75.81 83 PRO A CA 1
ATOM 659 C C . PRO A 1 83 ? 0.053 -0.587 -4.876 1.00 75.81 83 PRO A C 1
ATOM 661 O O . PRO A 1 83 ? 0.249 0.320 -4.063 1.00 75.81 83 PRO A O 1
ATOM 664 N N . ASP A 1 84 ? 0.655 -0.615 -6.063 1.00 72.38 84 ASP A N 1
ATOM 665 C CA . ASP A 1 84 ? 1.604 0.391 -6.551 1.00 72.38 84 ASP A CA 1
ATOM 666 C C . ASP A 1 84 ? 2.879 0.574 -5.703 1.00 72.38 84 ASP A C 1
ATOM 668 O O . ASP A 1 84 ? 3.601 1.554 -5.906 1.00 72.38 84 ASP A O 1
ATOM 672 N N . LEU A 1 85 ? 3.171 -0.323 -4.755 1.00 71.94 85 LEU A N 1
ATOM 673 C CA . LEU A 1 85 ? 4.460 -0.394 -4.063 1.00 71.94 85 LEU A CA 1
ATOM 674 C C . LEU A 1 85 ? 5.331 -1.446 -4.758 1.00 71.94 85 LEU A C 1
ATOM 676 O O . LEU A 1 85 ? 4.912 -2.589 -4.930 1.00 71.94 85 LEU A O 1
ATOM 680 N N . THR A 1 86 ? 6.538 -1.072 -5.190 1.00 66.25 86 THR A N 1
ATOM 681 C CA . THR A 1 86 ? 7.435 -2.001 -5.898 1.00 66.25 86 THR A CA 1
ATOM 682 C C . THR A 1 86 ? 8.789 -2.066 -5.210 1.00 66.25 86 THR A C 1
ATOM 684 O O . THR A 1 86 ? 9.568 -1.117 -5.251 1.00 66.25 86 THR A O 1
ATOM 687 N N . ALA A 1 87 ? 9.113 -3.230 -4.647 1.00 65.69 87 ALA A N 1
ATOM 688 C CA . ALA A 1 87 ? 10.452 -3.523 -4.156 1.00 65.69 87 ALA A CA 1
ATOM 689 C C . ALA A 1 87 ? 11.325 -4.065 -5.297 1.00 65.69 87 ALA A C 1
ATOM 691 O O . ALA A 1 87 ? 10.966 -5.034 -5.968 1.00 65.69 87 ALA A O 1
ATOM 692 N N . ARG A 1 88 ? 12.494 -3.461 -5.515 1.00 63.75 88 ARG A N 1
ATOM 693 C CA . ARG A 1 88 ? 13.511 -3.961 -6.447 1.00 63.75 88 ARG A CA 1
ATOM 694 C C . ARG A 1 88 ? 14.690 -4.493 -5.657 1.00 63.75 88 ARG A C 1
ATOM 696 O O . ARG A 1 88 ? 15.344 -3.741 -4.941 1.00 63.75 88 ARG A O 1
ATOM 703 N N . LYS A 1 89 ? 14.974 -5.783 -5.814 1.00 63.72 89 LYS A N 1
ATOM 704 C CA . LYS A 1 89 ? 16.178 -6.404 -5.266 1.00 63.72 89 LYS A CA 1
ATOM 705 C C . LYS A 1 89 ? 17.287 -6.326 -6.313 1.00 63.72 89 LYS A C 1
ATOM 707 O O . LYS A 1 89 ? 17.133 -6.868 -7.404 1.00 63.72 89 LYS A O 1
ATOM 712 N N . TYR A 1 90 ? 18.375 -5.640 -5.997 1.00 66.75 90 TYR A N 1
ATOM 713 C CA . TYR A 1 90 ? 19.577 -5.604 -6.817 1.00 66.75 90 TYR A CA 1
ATOM 714 C C . TYR A 1 90 ? 20.577 -6.625 -6.276 1.00 66.75 90 TYR A C 1
ATOM 716 O O . TYR A 1 90 ? 20.888 -6.617 -5.086 1.00 66.75 90 TYR A O 1
ATOM 724 N N . PHE A 1 91 ? 21.058 -7.512 -7.145 1.00 72.06 91 PHE A N 1
ATOM 725 C CA . PHE A 1 91 ? 22.124 -8.460 -6.841 1.00 72.06 91 PHE A CA 1
ATOM 726 C C . PHE A 1 91 ? 23.078 -8.529 -8.028 1.00 72.06 91 PHE A C 1
ATOM 728 O O . PHE A 1 91 ? 22.664 -8.897 -9.127 1.00 72.06 91 PHE A O 1
ATOM 735 N N . ASP A 1 92 ? 24.341 -8.188 -7.796 1.00 71.62 92 ASP A N 1
ATOM 736 C CA . ASP A 1 92 ? 25.399 -8.327 -8.789 1.00 71.62 92 ASP A CA 1
ATOM 737 C C . ASP A 1 92 ? 26.281 -9.527 -8.434 1.00 71.62 92 ASP A C 1
ATOM 739 O O . ASP A 1 92 ? 27.201 -9.434 -7.622 1.00 71.62 92 ASP A O 1
ATOM 743 N N . SER A 1 93 ? 25.992 -10.672 -9.053 1.00 72.75 93 SER A N 1
ATOM 744 C CA . SER A 1 93 ? 26.763 -11.904 -8.857 1.00 72.75 93 SER A CA 1
ATOM 745 C C . SER A 1 93 ? 28.156 -11.863 -9.489 1.00 72.75 93 SER A C 1
ATOM 747 O O . SER A 1 93 ? 28.951 -12.768 -9.251 1.00 72.75 93 SER A O 1
ATOM 749 N N . SER A 1 94 ? 28.430 -10.873 -10.344 1.00 79.25 94 SER A N 1
ATOM 750 C CA . SER A 1 94 ? 29.719 -10.695 -11.017 1.00 79.25 94 SER A CA 1
ATOM 751 C C . SER A 1 94 ? 30.647 -9.725 -10.284 1.00 79.25 94 SER A C 1
ATOM 753 O O . SER A 1 94 ? 31.809 -9.587 -10.670 1.00 79.25 94 SER A O 1
ATOM 755 N N . SER A 1 95 ? 30.155 -9.082 -9.217 1.00 74.50 95 SER A N 1
ATOM 756 C CA . SER A 1 95 ? 30.943 -8.149 -8.423 1.00 74.50 95 SER A CA 1
ATOM 757 C C . SER A 1 95 ? 32.129 -8.862 -7.755 1.00 74.50 95 SER A C 1
ATOM 759 O O . SER A 1 95 ? 31.935 -9.864 -7.061 1.00 74.50 95 SER A O 1
ATOM 761 N N . PRO A 1 96 ? 33.360 -8.334 -7.900 1.00 75.44 96 PRO A N 1
ATOM 762 C CA . PRO A 1 96 ? 34.533 -8.852 -7.200 1.00 75.44 96 PRO A CA 1
ATOM 763 C C . PRO A 1 96 ? 34.492 -8.569 -5.690 1.00 75.44 96 PRO A C 1
ATOM 765 O O . PRO A 1 96 ? 35.244 -9.183 -4.937 1.00 75.44 96 PRO A O 1
ATOM 768 N N . ASP A 1 97 ? 33.615 -7.665 -5.241 1.00 71.25 97 ASP A N 1
ATOM 769 C CA . ASP A 1 97 ? 33.402 -7.347 -3.833 1.00 71.25 97 ASP A CA 1
ATOM 770 C C . ASP A 1 97 ? 31.923 -7.520 -3.466 1.00 71.25 97 ASP A C 1
ATOM 772 O O . ASP A 1 97 ? 31.120 -6.580 -3.496 1.00 71.25 97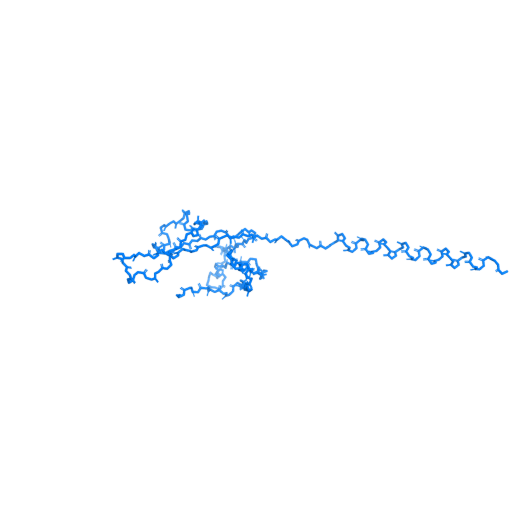 ASP A O 1
ATOM 776 N N . LEU A 1 98 ? 31.576 -8.762 -3.121 1.00 64.69 98 LEU A N 1
ATOM 777 C CA . LEU A 1 98 ? 30.247 -9.140 -2.637 1.00 64.69 98 LEU A CA 1
ATOM 778 C C . LEU A 1 98 ? 29.928 -8.586 -1.239 1.00 64.69 98 LEU A C 1
ATOM 780 O O . LEU A 1 98 ? 28.755 -8.547 -0.867 1.00 64.69 98 LEU A O 1
ATOM 784 N N . ILE A 1 99 ? 30.939 -8.184 -0.457 1.00 60.25 99 ILE A N 1
ATOM 785 C CA . ILE A 1 99 ? 30.740 -7.688 0.911 1.00 60.25 99 ILE A CA 1
ATOM 786 C C . ILE A 1 99 ? 30.293 -6.223 0.873 1.00 60.25 99 ILE A C 1
ATOM 788 O O . ILE A 1 99 ? 29.360 -5.853 1.587 1.00 60.25 99 ILE A O 1
ATOM 792 N N . SER A 1 100 ? 30.899 -5.392 0.017 1.00 63.50 100 SER A N 1
ATOM 793 C CA . SER A 1 100 ? 30.515 -3.979 -0.107 1.00 63.50 100 SER A CA 1
ATOM 794 C C . SER A 1 100 ? 29.354 -3.732 -1.082 1.00 63.50 100 SER A C 1
ATOM 796 O O . SER A 1 100 ? 28.521 -2.871 -0.801 1.00 63.50 100 SER A O 1
ATOM 798 N N . HIS A 1 101 ? 29.206 -4.530 -2.149 1.00 62.66 101 HIS A N 1
ATOM 799 C CA . HIS A 1 101 ? 28.126 -4.405 -3.152 1.00 62.66 101 HIS A CA 1
ATOM 800 C C . HIS A 1 101 ? 26.992 -5.419 -2.939 1.00 62.66 101 HIS A C 1
ATOM 802 O O . HIS A 1 101 ? 26.468 -6.021 -3.877 1.00 62.66 101 HIS A O 1
ATOM 808 N N . HIS A 1 102 ? 26.643 -5.616 -1.672 1.00 61.06 102 HIS A N 1
ATOM 809 C CA . HIS A 1 102 ? 25.610 -6.520 -1.184 1.00 61.06 102 HIS A CA 1
ATOM 810 C C . HIS A 1 102 ? 24.265 -6.409 -1.920 1.00 61.06 102 HIS A C 1
ATOM 812 O O . HIS A 1 102 ? 23.916 -5.393 -2.525 1.00 61.06 102 HIS A O 1
ATOM 818 N N . THR A 1 103 ? 23.460 -7.466 -1.773 1.00 58.66 103 THR A N 1
ATOM 819 C CA . THR A 1 103 ? 22.037 -7.469 -2.119 1.00 58.66 103 THR A CA 1
ATOM 820 C C . THR A 1 103 ? 21.335 -6.271 -1.495 1.00 58.66 103 THR A C 1
ATOM 822 O O . THR A 1 103 ? 21.133 -6.244 -0.282 1.00 58.66 103 THR A O 1
ATOM 825 N N . SER A 1 104 ? 20.942 -5.297 -2.309 1.00 59.50 104 SER A N 1
ATOM 826 C CA . SER A 1 104 ? 20.163 -4.156 -1.844 1.00 59.50 104 SER A CA 1
ATOM 827 C C . SER A 1 104 ? 18.709 -4.339 -2.249 1.00 59.50 104 SER A C 1
ATOM 829 O O . SER A 1 104 ? 18.394 -4.857 -3.321 1.00 59.50 104 SER A O 1
ATOM 831 N N . ILE A 1 105 ? 17.800 -3.963 -1.360 1.00 59.81 105 ILE A N 1
ATOM 832 C CA . ILE A 1 105 ? 16.385 -3.840 -1.685 1.00 59.81 105 ILE A CA 1
ATOM 833 C C . ILE A 1 105 ? 16.114 -2.344 -1.738 1.00 59.81 105 ILE A C 1
ATOM 835 O O . ILE A 1 105 ? 16.146 -1.668 -0.715 1.00 59.81 105 ILE A O 1
ATOM 839 N N . SER A 1 106 ? 15.878 -1.822 -2.937 1.00 56.81 106 SER A N 1
ATOM 840 C CA . SER A 1 106 ? 15.324 -0.486 -3.099 1.00 56.81 106 SER A CA 1
ATOM 841 C C . SER A 1 106 ? 13.814 -0.624 -3.125 1.00 56.81 106 SER A C 1
ATOM 843 O O . SER A 1 106 ? 13.241 -1.164 -4.071 1.00 56.81 106 SER A O 1
ATOM 845 N N . LEU A 1 107 ? 13.164 -0.110 -2.092 1.00 60.78 107 LEU A N 1
ATOM 846 C CA . LEU A 1 107 ? 11.779 0.321 -2.212 1.00 60.78 107 LEU A CA 1
ATOM 847 C C . LEU A 1 107 ? 11.773 1.552 -3.124 1.00 60.78 107 LEU A C 1
ATOM 849 O O . LEU A 1 107 ? 12.765 2.291 -3.175 1.00 60.78 107 LEU A O 1
ATOM 853 N N . ASP A 1 108 ? 10.715 1.768 -3.896 1.00 59.00 108 ASP A N 1
ATOM 854 C CA . ASP A 1 108 ? 10.536 3.050 -4.557 1.00 59.00 108 ASP A CA 1
ATOM 855 C C . ASP A 1 108 ? 10.459 4.118 -3.461 1.00 59.00 108 ASP A C 1
ATOM 857 O O . ASP A 1 108 ? 9.462 4.230 -2.766 1.00 59.00 108 ASP A O 1
ATOM 861 N N . GLY A 1 109 ? 11.554 4.860 -3.253 1.00 48.84 109 GLY A N 1
ATOM 862 C CA . GLY A 1 109 ? 11.763 5.790 -2.132 1.00 48.84 109 GLY A CA 1
ATOM 863 C C . GLY A 1 109 ? 10.834 7.008 -2.104 1.00 48.84 109 GLY A C 1
ATOM 864 O O . GLY A 1 109 ? 11.174 8.038 -1.529 1.00 48.84 109 GLY A O 1
ATOM 865 N N . ARG A 1 110 ? 9.673 6.922 -2.752 1.00 55.78 110 ARG A N 1
ATOM 866 C CA . ARG A 1 110 ? 8.564 7.843 -2.565 1.00 55.78 110 ARG A CA 1
ATOM 867 C C . ARG A 1 110 ? 7.871 7.429 -1.275 1.00 55.78 110 ARG A C 1
ATOM 869 O O . ARG A 1 110 ? 7.144 6.440 -1.270 1.00 55.78 110 ARG A O 1
ATOM 876 N N . GLY A 1 111 ? 8.120 8.180 -0.200 1.00 54.22 111 GLY A N 1
ATOM 877 C CA . GLY A 1 111 ? 7.291 8.098 0.999 1.00 54.22 111 GLY A CA 1
ATOM 878 C C . GLY A 1 111 ? 5.827 8.161 0.575 1.00 54.22 111 GLY A C 1
ATOM 879 O O . GLY A 1 111 ? 5.451 9.021 -0.229 1.00 54.22 111 GLY A O 1
ATOM 880 N N . LYS A 1 112 ? 5.043 7.177 1.011 1.00 58.59 112 LYS A N 1
ATOM 881 C CA . LYS A 1 112 ? 3.612 7.144 0.737 1.00 58.59 112 LYS A CA 1
ATOM 882 C C . LYS A 1 112 ? 2.898 7.583 1.998 1.00 58.59 112 LYS A C 1
ATOM 884 O O . LYS A 1 112 ? 3.046 6.945 3.040 1.00 58.59 112 LYS A O 1
ATOM 889 N N . GLU A 1 113 ? 2.142 8.661 1.860 1.00 59.75 113 GLU A N 1
ATOM 890 C CA . GLU A 1 113 ? 1.196 9.092 2.874 1.00 59.75 113 GLU A CA 1
ATOM 891 C C . GLU A 1 113 ? 0.119 8.011 2.986 1.00 59.75 113 GLU A C 1
ATOM 893 O O . GLU A 1 113 ? -0.509 7.623 1.993 1.00 59.75 113 GLU A O 1
ATOM 898 N N . VAL A 1 114 ? -0.054 7.488 4.193 1.00 61.22 114 VAL A N 1
ATOM 899 C CA . VAL A 1 114 ? -1.091 6.519 4.513 1.00 61.22 114 VAL A CA 1
ATOM 900 C C . VAL A 1 114 ? -2.096 7.204 5.409 1.00 61.22 114 VAL A C 1
ATOM 902 O O . VAL A 1 114 ? -1.774 7.689 6.491 1.00 61.22 114 VAL A O 1
ATOM 905 N N . THR A 1 115 ? -3.341 7.227 4.953 1.00 65.00 115 THR A N 1
ATOM 906 C CA . THR A 1 115 ? -4.465 7.629 5.789 1.00 65.00 115 THR A CA 1
ATOM 907 C C . THR A 1 115 ? -5.093 6.372 6.363 1.00 65.00 115 THR A C 1
ATOM 909 O O . THR A 1 115 ? -5.666 5.564 5.629 1.00 65.00 115 THR A O 1
ATOM 912 N N . LEU A 1 116 ? -4.990 6.209 7.677 1.00 67.06 116 LEU A N 1
ATOM 913 C CA . LEU A 1 116 ? -5.759 5.213 8.403 1.00 67.06 116 LEU A CA 1
ATOM 914 C C . LEU A 1 116 ? -7.136 5.812 8.662 1.00 67.06 116 LEU A C 1
ATOM 916 O O . LEU A 1 116 ? -7.249 6.906 9.207 1.00 67.06 116 LEU A O 1
ATOM 920 N N . LYS A 1 117 ? -8.190 5.120 8.240 1.00 70.81 117 LYS A N 1
ATOM 921 C CA . LYS A 1 117 ? -9.558 5.588 8.442 1.00 70.81 117 LYS A CA 1
ATOM 922 C C . LYS A 1 117 ? -10.333 4.582 9.263 1.00 70.81 117 LYS A C 1
ATOM 924 O O . LYS A 1 117 ? -10.562 3.459 8.816 1.00 70.81 117 LYS A O 1
ATOM 929 N N . ASP A 1 118 ? -10.801 5.014 10.425 1.00 70.38 118 ASP A N 1
ATOM 930 C CA . ASP A 1 118 ? -11.746 4.223 11.200 1.00 70.38 118 ASP A CA 1
ATOM 931 C C . ASP A 1 118 ? -13.091 4.178 10.455 1.00 70.38 118 ASP A C 1
ATOM 933 O O . ASP A 1 118 ? -13.693 5.202 10.115 1.00 70.38 118 ASP A O 1
ATOM 937 N N . ILE A 1 119 ? -13.576 2.971 10.165 1.00 72.25 119 ILE A N 1
ATOM 938 C CA . ILE A 1 119 ? -14.792 2.761 9.369 1.00 72.25 119 ILE A CA 1
ATOM 939 C C . ILE A 1 119 ? -16.053 3.207 10.135 1.00 72.25 119 ILE A C 1
ATOM 941 O O . ILE A 1 119 ? -17.024 3.659 9.519 1.00 72.25 119 ILE A O 1
ATOM 945 N N . LYS A 1 120 ? -16.052 3.101 11.470 1.00 72.69 120 LYS A N 1
ATOM 946 C CA . LYS A 1 120 ? -17.194 3.424 12.336 1.00 72.69 120 LYS A CA 1
ATOM 947 C C . LYS A 1 120 ? -17.250 4.909 12.675 1.00 72.69 120 LYS A C 1
ATOM 949 O O . LYS A 1 120 ? -18.314 5.511 12.531 1.00 72.69 120 LYS A O 1
ATOM 954 N N . THR A 1 121 ? -16.142 5.499 13.115 1.00 80.62 121 THR A N 1
ATOM 955 C CA . THR A 1 121 ? -16.097 6.912 13.528 1.00 80.62 121 THR A CA 1
ATOM 956 C C . THR A 1 121 ? -15.854 7.857 12.350 1.00 80.62 121 THR A C 1
ATOM 958 O O . THR A 1 121 ? -16.187 9.038 12.439 1.00 80.62 121 THR A O 1
ATOM 961 N N . ARG A 1 122 ? -15.351 7.336 11.217 1.00 76.38 122 ARG A N 1
ATOM 962 C CA . ARG A 1 122 ? -14.879 8.099 10.044 1.00 76.38 122 ARG A CA 1
ATOM 963 C C . ARG A 1 122 ? -13.750 9.079 10.355 1.00 76.38 122 ARG A C 1
ATOM 965 O O . ARG A 1 122 ? -13.518 9.999 9.570 1.00 76.38 122 ARG A O 1
ATOM 972 N N . GLU A 1 123 ? -13.074 8.881 11.476 1.00 79.81 123 GLU A N 1
ATOM 973 C CA . GLU A 1 123 ? -11.896 9.640 11.854 1.00 79.81 123 GLU A CA 1
ATOM 974 C C . GLU A 1 123 ? -10.702 9.195 11.006 1.00 79.81 123 GLU A C 1
ATOM 976 O O . GLU A 1 123 ? -10.555 8.009 10.696 1.00 79.81 123 GLU A O 1
ATOM 981 N N . ASN A 1 124 ? -9.895 10.168 10.588 1.00 72.19 124 ASN A N 1
ATOM 982 C CA . ASN A 1 124 ? -8.686 9.926 9.817 1.00 72.19 124 ASN A CA 1
ATOM 983 C C . ASN A 1 124 ? -7.487 10.137 10.735 1.00 72.19 124 ASN A C 1
ATOM 985 O O . ASN A 1 124 ? -7.369 11.200 11.345 1.00 72.19 124 ASN A O 1
ATOM 989 N N . ASP A 1 125 ? -6.588 9.166 10.750 1.00 70.38 125 ASP A N 1
ATOM 990 C CA . ASP A 1 125 ? -5.251 9.307 11.301 1.00 70.38 125 ASP A CA 1
ATOM 991 C C . ASP A 1 125 ? -4.222 9.269 10.164 1.00 70.38 125 ASP A C 1
ATOM 993 O O . ASP A 1 125 ? -4.416 8.597 9.142 1.00 70.38 125 ASP A O 1
ATOM 997 N N . TYR A 1 126 ? -3.152 10.043 10.312 1.00 60.12 126 TYR A N 1
ATOM 998 C CA . TYR A 1 126 ? -2.179 10.291 9.249 1.00 60.12 126 TYR A CA 1
ATOM 999 C C . TYR A 1 126 ? -0.820 9.720 9.643 1.00 60.12 126 TYR A C 1
ATOM 1001 O O . TYR A 1 126 ? -0.249 10.099 10.664 1.00 60.12 126 TYR A O 1
ATOM 1009 N N . GLY A 1 127 ? -0.285 8.830 8.808 1.00 56.62 127 GLY A N 1
ATOM 1010 C CA . GLY A 1 127 ? 1.033 8.232 8.995 1.00 56.62 127 GLY A CA 1
ATOM 1011 C C . GLY A 1 127 ? 1.839 8.206 7.700 1.00 56.62 127 GLY A C 1
ATOM 1012 O O . GLY A 1 127 ? 1.283 8.173 6.605 1.00 56.62 127 GLY A O 1
ATOM 1013 N N . ASP A 1 128 ? 3.165 8.188 7.824 1.00 49.81 128 ASP A N 1
ATOM 1014 C CA . ASP A 1 128 ? 4.082 8.044 6.693 1.00 49.81 128 ASP A CA 1
ATOM 1015 C C . ASP A 1 128 ? 4.749 6.667 6.718 1.00 49.81 128 ASP A C 1
ATOM 1017 O O . ASP A 1 128 ? 5.333 6.261 7.727 1.00 49.81 128 ASP A O 1
ATOM 1021 N N . ILE A 1 129 ? 4.729 5.962 5.582 1.00 53.06 129 ILE A N 1
ATOM 1022 C CA . ILE A 1 129 ? 5.604 4.804 5.377 1.00 53.06 129 ILE A CA 1
ATOM 1023 C C . ILE A 1 129 ? 6.899 5.314 4.742 1.00 53.06 129 ILE A C 1
ATOM 1025 O O . ILE A 1 129 ? 7.008 5.474 3.524 1.00 53.06 129 ILE A O 1
ATOM 1029 N N . SER A 1 130 ? 7.896 5.579 5.585 1.00 45.12 130 SER A N 1
ATOM 1030 C CA . SER A 1 130 ? 9.276 5.795 5.151 1.00 45.12 130 SER A CA 1
ATOM 1031 C C . SER A 1 130 ? 9.961 4.442 4.896 1.00 45.12 130 SER A C 1
ATOM 1033 O O . SER A 1 130 ? 9.694 3.477 5.620 1.00 45.12 130 SER A O 1
ATOM 1035 N N . PRO A 1 131 ? 10.894 4.340 3.929 1.00 42.31 131 PRO A N 1
ATOM 1036 C CA . PRO A 1 131 ? 11.688 3.127 3.697 1.00 42.31 131 PRO A CA 1
ATOM 1037 C C . PRO A 1 131 ? 12.541 2.673 4.904 1.00 42.31 131 PRO A C 1
ATOM 1039 O O . PRO A 1 131 ? 13.177 1.626 4.829 1.00 42.31 131 PRO A O 1
ATOM 1042 N N . TYR A 1 132 ? 12.544 3.424 6.012 1.00 38.97 132 TYR A N 1
ATOM 1043 C CA . TYR A 1 132 ? 13.243 3.101 7.263 1.00 38.97 132 TYR A CA 1
ATOM 1044 C C . TYR A 1 132 ? 12.315 2.781 8.452 1.00 38.97 132 TYR A C 1
ATOM 1046 O O . TYR A 1 132 ? 12.804 2.539 9.554 1.00 38.97 132 TYR A O 1
ATOM 1054 N N . SER A 1 133 ? 10.993 2.781 8.262 1.00 35.31 133 SER A N 1
ATOM 1055 C CA . SER A 1 133 ? 10.020 2.529 9.338 1.00 35.31 133 SER A CA 1
ATOM 1056 C C . SER A 1 133 ? 9.612 1.056 9.374 1.00 35.31 133 SER A C 1
ATOM 1058 O O . SER A 1 133 ? 8.783 0.607 8.587 1.00 35.31 133 SER A O 1
ATOM 1060 N N . PHE A 1 134 ? 10.193 0.305 10.310 1.00 30.77 134 PHE A N 1
ATOM 1061 C CA . PHE A 1 134 ? 9.679 -0.994 10.736 1.00 30.77 134 PHE A CA 1
ATOM 1062 C C . PHE A 1 134 ? 8.619 -0.756 11.814 1.00 30.77 134 PHE A C 1
ATOM 1064 O O . PHE A 1 134 ? 8.945 -0.310 12.914 1.00 30.77 134 PHE A O 1
ATOM 1071 N N . TRP A 1 135 ? 7.355 -1.035 11.506 1.00 30.39 135 TRP A N 1
ATOM 1072 C CA . TRP A 1 135 ? 6.297 -1.033 12.511 1.00 30.39 135 TRP A CA 1
ATOM 1073 C C . TRP A 1 135 ? 6.372 -2.338 13.305 1.00 30.39 135 TRP A C 1
ATOM 1075 O O . TRP A 1 135 ? 6.079 -3.407 12.777 1.00 30.39 135 TRP A O 1
ATOM 1085 N N . TYR A 1 136 ? 6.770 -2.253 14.573 1.00 22.75 136 TYR A N 1
ATOM 1086 C CA . TYR A 1 136 ? 6.446 -3.282 15.555 1.00 22.75 136 TYR A CA 1
ATOM 1087 C C . TYR A 1 136 ? 5.091 -2.906 16.151 1.00 22.75 136 TYR A C 1
ATOM 1089 O O . TYR A 1 136 ? 4.992 -1.916 16.874 1.00 22.75 136 TYR A O 1
ATOM 1097 N N . ALA A 1 137 ? 4.047 -3.663 15.819 1.00 24.17 137 ALA A N 1
ATOM 1098 C CA . ALA A 1 137 ? 2.827 -3.650 16.613 1.00 24.17 137 ALA A CA 1
ATOM 1099 C C . ALA A 1 137 ? 3.122 -4.444 17.893 1.00 24.17 137 ALA A C 1
ATOM 1101 O O . ALA A 1 137 ? 3.437 -5.633 17.815 1.00 24.17 137 ALA A O 1
ATOM 1102 N N . ALA A 1 138 ? 3.122 -3.754 19.033 1.00 28.34 138 ALA A N 1
ATOM 1103 C CA . ALA A 1 138 ? 3.166 -4.362 20.360 1.00 28.34 138 ALA A CA 1
ATOM 1104 C C . ALA A 1 138 ? 1.746 -4.676 20.839 1.00 28.34 138 ALA A C 1
ATOM 1106 O O . ALA A 1 138 ? 0.835 -3.882 20.506 1.00 28.34 138 ALA A O 1
#

Secondary structure (DSSP, 8-state):
--HHHHHHHHHHHHHHHHHHHHHHHHHTTPPP---------EEE---TT-TT---EEE-PPP-SHHHH-GGGS-TT----PPTT--EEEE--TT-S-TTTS--EEEE---PEEEEEE-TTT--EEEEEE-TT------

Sequence (138 aa):
MKIWQQDVIKLIYFTRKKIALSALLFLAIVPKANSATVDVTTEFIADLQQPQKNNFVNTTPVSGFCVDFLTFCRSDEFSILIPDLTARKYFDSSSPDLISHHTSISLDGRGKEVTLKDIKTRENDYGDISPYSFWYAA

Radius of gyration: 27.83 Å; chains: 1; bounding box: 53×82×64 Å

Foldseek 3Di:
DPVVVVVVVVVVVVVVVVVVVVVVVVVVPDDDDDDFDADWDWDADCDPVCNVPGDIHTPGDADPDCVVPVVPDDPPDGDDDTPPWDWDWDDDPPDPDCPVRDTDIDTVQPWDWDWDADPVVRDTDIDTDGPPDDDDDD